Protein AF-A0A438KDV9-F1 (afdb_monomer_lite)

Radius of gyration: 62.08 Å; chains: 1; bounding box: 108×38×170 Å

InterPro domains:
  IPR009346 GRIM-19 [PF06212] (66-129)
  IPR009346 GRIM-19 [PTHR12966] (66-125)

Secondary structure (DSSP, 8-state):
-----------PPPP-------------HHHHHHHHHHHHHHHTT--S--TTSSGGGTS----------PPPTT-------S------S--HHHHHHHHHHHHHHHHHHHHHHHHHHHHHHHHHHHHHHHHHHHHHHHHHHHHTT--

Organism: Vitis vinifera (NCBI:txid29760)

Sequence (147 aa):
MVKPDTYTNYAGRPGRLKRREGADRVTTTAGVLERESREIQRIAGEDDGGNDKEEAWHGQRQGHAILQDGPPPGGFAPVRYARRIPTKGPSAMAIFLAAVGAFSWGMYQVGQGNKIRRRSALEDMVLYVWISKFRALKCGEILGNVQ

Foldseek 3Di:
DDDDDDDDDDDDDDDDDDDDDDDDDDDDPVVVVVVVVVVVVVVVPPPPDDPPVVVVVVPPPPDDPPPDPDAPPPHDDDDDPDDDDPPDDDDPVRVVCVVCVVVVVVVVVVVVVVVVVVVVVVVVVVVVVVVVVVVVVVVVVVVVPPD

pLDDT: mean 71.45, std 19.42, range [39.56, 97.94]

Structure (mmCIF, N/CA/C/O backbone):
data_AF-A0A438KDV9-F1
#
_entry.id   AF-A0A438KDV9-F1
#
loop_
_atom_site.group_PDB
_atom_site.id
_atom_site.type_symbol
_atom_site.label_atom_id
_atom_site.label_alt_id
_atom_site.label_comp_id
_atom_site.label_asym_id
_atom_site.label_entity_id
_atom_site.label_seq_id
_atom_site.pdbx_PDB_ins_code
_atom_site.Cartn_x
_atom_site.Cartn_y
_atom_site.Cartn_z
_atom_site.occupancy
_atom_site.B_iso_or_equiv
_atom_site.auth_seq_id
_atom_site.auth_comp_id
_atom_site.auth_asym_id
_atom_site.auth_atom_id
_atom_site.pdbx_PDB_model_num
ATOM 1 N N . MET A 1 1 ? -7.223 -30.166 32.718 1.00 47.50 1 MET A N 1
ATOM 2 C CA . MET A 1 1 ? -6.762 -30.942 33.887 1.00 47.50 1 MET A CA 1
ATOM 3 C C . MET A 1 1 ? -7.267 -30.217 35.130 1.00 47.50 1 MET A C 1
ATOM 5 O O . MET A 1 1 ? -6.718 -29.181 35.470 1.00 47.50 1 MET A O 1
ATOM 9 N N . VAL A 1 2 ? -8.381 -30.664 35.711 1.00 51.53 2 VAL A N 1
ATOM 10 C CA . VAL A 1 2 ? -8.955 -30.115 36.954 1.00 51.53 2 VAL A CA 1
ATOM 11 C C . VAL A 1 2 ? -8.650 -31.106 38.069 1.00 51.53 2 VAL A C 1
ATOM 13 O O . VAL A 1 2 ? -8.971 -32.277 37.878 1.00 51.53 2 VAL A O 1
ATOM 16 N N . LYS A 1 3 ? -8.103 -30.644 39.202 1.00 48.34 3 LYS A N 1
ATOM 17 C CA . LYS A 1 3 ? -8.378 -31.199 40.541 1.00 48.34 3 LYS A CA 1
ATOM 18 C C . LYS A 1 3 ? -8.293 -30.093 41.618 1.00 48.34 3 LYS A C 1
ATOM 20 O O . LYS A 1 3 ? -7.372 -29.281 41.522 1.00 48.34 3 LYS A O 1
ATOM 25 N N . PRO A 1 4 ? -9.244 -30.043 42.574 1.00 61.25 4 PRO A N 1
ATOM 26 C CA . PRO A 1 4 ? -9.272 -29.122 43.716 1.00 61.25 4 PRO A CA 1
ATOM 27 C C . PRO A 1 4 ? -8.736 -29.793 45.006 1.00 61.25 4 PRO A C 1
ATOM 29 O O . PRO A 1 4 ? -8.073 -30.820 44.899 1.00 61.25 4 PRO A O 1
ATOM 32 N N . ASP A 1 5 ? -9.045 -29.184 46.168 1.00 47.19 5 ASP A N 1
ATOM 33 C CA . ASP A 1 5 ? -8.932 -29.633 47.583 1.00 47.19 5 ASP A CA 1
ATOM 34 C C . ASP A 1 5 ? -7.927 -28.747 48.374 1.00 47.19 5 ASP A C 1
ATOM 36 O O . ASP A 1 5 ? -6.840 -28.461 47.892 1.00 47.19 5 ASP A O 1
ATOM 40 N N . THR A 1 6 ? -8.150 -28.218 49.587 1.00 54.56 6 THR A N 1
ATOM 41 C CA . THR A 1 6 ? -9.062 -28.563 50.693 1.00 54.56 6 THR A CA 1
ATOM 42 C C . THR A 1 6 ? -9.096 -27.384 51.692 1.00 54.56 6 THR A C 1
ATOM 44 O O . THR A 1 6 ? -8.047 -26.817 51.991 1.00 54.56 6 THR A O 1
ATOM 47 N N . TYR A 1 7 ? -10.257 -27.046 52.266 1.00 45.47 7 TYR A N 1
ATOM 48 C CA . TYR A 1 7 ? -10.392 -26.160 53.436 1.00 45.47 7 TYR A CA 1
ATOM 49 C C . TYR A 1 7 ? -10.818 -26.988 54.651 1.00 45.47 7 TYR A C 1
ATOM 51 O O . TYR A 1 7 ? -11.932 -27.494 54.642 1.00 45.47 7 TYR A O 1
ATOM 59 N N . THR A 1 8 ? -10.005 -27.059 55.710 1.00 47.59 8 THR A N 1
ATOM 60 C CA . THR A 1 8 ? -10.459 -27.370 57.083 1.00 47.59 8 THR A CA 1
ATOM 61 C C . THR A 1 8 ? -9.403 -26.925 58.097 1.00 47.59 8 THR A C 1
ATOM 63 O O . THR A 1 8 ? -8.286 -27.433 58.040 1.00 47.59 8 THR A O 1
ATOM 66 N N . ASN A 1 9 ? -9.744 -26.031 59.034 1.00 44.09 9 ASN A N 1
ATOM 67 C CA . ASN A 1 9 ? -9.260 -26.052 60.428 1.00 44.09 9 ASN A CA 1
ATOM 68 C C . ASN A 1 9 ? -9.734 -24.810 61.186 1.00 44.09 9 ASN A C 1
ATOM 70 O O . ASN A 1 9 ? -9.098 -23.780 61.045 1.00 44.09 9 ASN A O 1
ATOM 74 N N . TYR A 1 10 ? -10.772 -24.926 62.023 1.00 40.06 10 TYR A N 1
ATOM 75 C CA . TYR A 1 10 ? -10.890 -24.190 63.294 1.00 40.06 10 TYR A CA 1
ATOM 76 C C . TYR A 1 10 ? -11.868 -24.937 64.216 1.00 40.06 10 TYR A C 1
ATOM 78 O O . TYR A 1 10 ? -13.068 -24.971 63.961 1.00 40.06 10 TYR A O 1
ATOM 86 N N . ALA A 1 11 ? -11.359 -25.525 65.300 1.00 46.25 11 ALA A N 1
ATOM 87 C CA . ALA A 1 11 ? -12.157 -26.023 66.420 1.00 46.25 11 ALA A CA 1
ATOM 88 C C . ALA A 1 11 ? -11.518 -25.533 67.734 1.00 46.25 11 ALA A C 1
ATOM 90 O O . ALA A 1 11 ? -10.373 -25.866 68.041 1.00 46.25 11 ALA A O 1
ATOM 91 N N . GLY A 1 12 ? -12.244 -24.687 68.473 1.00 42.34 12 GLY A N 1
ATOM 92 C CA . GLY A 1 12 ? -11.864 -24.135 69.780 1.00 42.34 12 GLY A CA 1
ATOM 93 C C . GLY A 1 12 ? -12.358 -24.986 70.962 1.00 42.34 12 GLY A C 1
ATOM 94 O O . GLY A 1 12 ? -13.315 -25.744 70.840 1.00 42.34 12 GLY A O 1
ATOM 95 N N . ARG A 1 13 ? -11.675 -24.866 72.111 1.00 49.91 13 ARG A N 1
ATOM 96 C CA . ARG A 1 13 ? -11.860 -25.649 73.357 1.00 49.91 13 ARG A CA 1
ATOM 97 C C . ARG A 1 13 ? -13.029 -25.143 74.229 1.00 49.91 13 ARG A C 1
ATOM 99 O O . ARG A 1 13 ? -13.285 -23.942 74.211 1.00 49.91 13 ARG A O 1
ATOM 106 N N . PRO A 1 14 ? -13.638 -25.978 75.099 1.00 49.06 14 PRO A N 1
ATOM 107 C CA . PRO A 1 14 ? -14.626 -25.518 76.080 1.00 49.06 14 PRO A CA 1
ATOM 108 C C . PRO A 1 14 ? -14.025 -25.168 77.460 1.00 49.06 14 PRO A C 1
ATOM 110 O O . PRO A 1 14 ? -13.110 -25.833 77.952 1.00 49.06 14 PRO A O 1
ATOM 113 N N . GLY A 1 15 ? -14.582 -24.126 78.093 1.00 43.84 15 GLY A N 1
ATOM 114 C CA . GLY A 1 15 ? -14.286 -23.662 79.457 1.00 43.84 15 GLY A CA 1
ATOM 115 C C . GLY A 1 15 ? -15.164 -24.302 80.547 1.00 43.84 15 GLY A C 1
ATOM 116 O O . GLY A 1 15 ? -16.233 -24.842 80.274 1.00 43.84 15 GLY A O 1
ATOM 117 N N . ARG A 1 16 ? -14.688 -24.244 81.801 1.00 46.31 16 ARG A N 1
ATOM 118 C CA . ARG A 1 16 ? -15.218 -24.925 83.000 1.00 46.31 16 ARG A CA 1
ATOM 119 C C . ARG A 1 16 ? -15.901 -23.925 83.953 1.00 46.31 16 ARG A C 1
ATOM 121 O O . ARG A 1 16 ? -15.261 -22.974 84.388 1.00 46.31 16 ARG A O 1
ATOM 128 N N . LEU A 1 17 ? -17.159 -24.181 84.322 1.00 53.22 17 LEU A N 1
ATOM 129 C CA . LEU A 1 17 ? -17.930 -23.439 85.337 1.00 53.22 17 LEU A CA 1
ATOM 130 C C . LEU A 1 17 ? -17.590 -23.892 86.770 1.00 53.22 17 LEU A C 1
ATOM 132 O O . LEU A 1 17 ? -17.312 -25.071 87.005 1.00 53.22 17 LEU A O 1
ATOM 136 N N . LYS A 1 18 ? -17.677 -22.970 87.740 1.00 45.91 18 LYS A N 1
ATOM 137 C CA . LYS A 1 18 ? -17.682 -23.283 89.178 1.00 45.91 18 LYS A CA 1
ATOM 138 C C . LYS A 1 18 ? -18.923 -22.735 89.890 1.00 45.91 18 LYS A C 1
ATOM 140 O O . LYS A 1 18 ? -19.575 -21.801 89.443 1.00 45.91 18 LYS A O 1
ATOM 145 N N . ARG A 1 19 ? -19.214 -23.442 90.979 1.00 47.84 19 ARG A N 1
ATOM 146 C CA . ARG A 1 19 ? -20.458 -23.675 91.715 1.00 47.84 19 ARG A CA 1
ATOM 147 C C . ARG A 1 19 ? -20.667 -22.650 92.840 1.00 47.84 19 ARG A C 1
ATOM 149 O O . ARG A 1 19 ? -19.693 -22.185 93.421 1.00 47.84 19 ARG A O 1
ATOM 156 N N . ARG A 1 20 ? -21.940 -22.358 93.127 1.00 55.78 20 ARG A N 1
ATOM 157 C CA . ARG A 1 20 ? -22.466 -21.560 94.255 1.00 55.78 20 ARG A CA 1
ATOM 158 C C . ARG A 1 20 ? -22.267 -22.258 95.606 1.00 55.78 20 ARG A C 1
ATOM 160 O O . ARG A 1 20 ? -22.199 -23.481 95.598 1.00 55.78 20 ARG A O 1
ATOM 167 N N . GLU A 1 21 ? -22.322 -21.500 96.711 1.00 47.81 21 GLU A N 1
ATOM 168 C CA . GLU A 1 21 ? -23.006 -21.875 97.974 1.00 47.81 21 GLU A CA 1
ATOM 169 C C . GLU A 1 21 ? -22.961 -20.761 99.049 1.00 47.81 21 GLU A C 1
ATOM 171 O O . GLU A 1 21 ? -22.047 -19.940 99.046 1.00 47.81 21 GLU A O 1
ATOM 176 N N . GLY A 1 22 ? -23.946 -20.783 99.964 1.00 39.56 22 GLY A N 1
ATOM 177 C CA . GLY A 1 22 ? -24.049 -19.992 101.210 1.00 39.56 22 GLY A CA 1
ATOM 178 C C . GLY A 1 22 ? -25.385 -19.232 101.299 1.00 39.56 22 GLY A C 1
ATOM 179 O O . GLY A 1 22 ? -25.531 -18.230 100.614 1.00 39.56 22 GLY A O 1
ATOM 180 N N . ALA A 1 23 ? -26.484 -19.746 101.873 1.00 47.06 23 ALA A N 1
ATOM 181 C CA . ALA A 1 23 ? -26.786 -20.162 103.256 1.00 47.06 23 ALA A CA 1
ATOM 182 C C . ALA A 1 23 ? -26.967 -18.972 104.211 1.00 47.06 23 ALA A C 1
ATOM 184 O O . ALA A 1 23 ? -25.983 -18.327 104.532 1.00 47.06 23 ALA A O 1
ATOM 185 N N . ASP A 1 24 ? -28.195 -18.754 104.702 1.00 43.88 24 ASP A N 1
ATOM 186 C CA . ASP A 1 24 ? -28.435 -18.109 105.995 1.00 43.88 24 ASP A CA 1
ATOM 187 C C . ASP A 1 24 ? -29.781 -18.521 106.612 1.00 43.88 24 ASP A C 1
ATOM 189 O O . ASP A 1 24 ? -30.743 -18.885 105.938 1.00 43.88 24 ASP A O 1
ATOM 193 N N . ARG A 1 25 ? -29.753 -18.560 107.943 1.00 49.03 25 ARG A N 1
ATOM 194 C CA . ARG A 1 25 ? -30.676 -19.192 108.896 1.00 49.03 25 ARG A CA 1
ATOM 195 C C . ARG A 1 25 ? -31.711 -18.161 109.395 1.00 49.03 25 ARG A C 1
ATOM 197 O O . ARG A 1 25 ? -31.611 -16.992 109.068 1.00 49.03 25 ARG A O 1
ATOM 204 N N . VAL A 1 26 ? -32.604 -18.600 110.288 1.00 49.56 26 VAL A N 1
ATOM 205 C CA . VAL A 1 26 ? -33.198 -17.893 111.457 1.00 49.56 26 VAL A CA 1
ATOM 206 C C . VAL A 1 26 ? -34.746 -17.885 111.467 1.00 49.56 26 VAL A C 1
ATOM 208 O O . VAL A 1 26 ? -35.411 -17.701 110.458 1.00 49.56 26 VAL A O 1
ATOM 211 N N . THR A 1 27 ? -35.282 -18.008 112.687 1.00 53.62 27 THR A N 1
ATOM 212 C CA . THR A 1 27 ? -36.509 -17.401 113.249 1.00 53.62 27 THR A CA 1
ATOM 213 C C . THR A 1 27 ? -37.785 -18.239 113.382 1.00 53.62 27 THR A C 1
ATOM 215 O O . THR A 1 27 ? -38.137 -19.084 112.574 1.00 53.62 27 THR A O 1
ATOM 218 N N . THR A 1 28 ? -38.421 -18.013 114.529 1.00 56.84 28 THR A N 1
ATOM 219 C CA . THR A 1 28 ? -39.503 -18.734 115.197 1.00 56.84 28 THR A CA 1
ATOM 220 C C . THR A 1 28 ? -40.839 -18.646 114.454 1.00 56.84 28 THR A C 1
ATOM 222 O O . THR A 1 28 ? -41.271 -17.575 114.039 1.00 56.84 28 THR A O 1
ATOM 225 N N . THR A 1 29 ? -41.541 -19.775 114.355 1.00 56.78 29 THR A N 1
ATOM 226 C CA . THR A 1 29 ? -42.756 -19.973 113.540 1.00 56.78 29 THR A CA 1
ATOM 227 C C . THR A 1 29 ? -43.968 -19.118 113.930 1.00 56.78 29 THR A C 1
ATOM 229 O O . THR A 1 29 ? -44.849 -18.915 113.103 1.00 56.78 29 THR A O 1
ATOM 232 N N . ALA A 1 30 ? -44.023 -18.560 115.144 1.00 54.12 30 ALA A N 1
ATOM 233 C CA . ALA A 1 30 ? -45.165 -17.757 115.597 1.00 54.12 30 ALA A CA 1
ATOM 234 C C . ALA A 1 30 ? -45.110 -16.273 115.169 1.00 54.12 30 ALA A C 1
ATOM 236 O O . ALA A 1 30 ? -46.149 -15.634 115.056 1.00 54.12 30 ALA A O 1
ATOM 237 N N . GLY A 1 31 ? -43.923 -15.716 114.893 1.00 54.75 31 GLY A N 1
ATOM 238 C CA . GLY A 1 31 ? -43.780 -14.322 114.435 1.00 54.75 31 GLY A CA 1
ATOM 239 C C . GLY A 1 31 ? -43.867 -14.147 112.914 1.00 54.75 31 GLY A C 1
ATOM 240 O O . GLY A 1 31 ? -43.956 -13.021 112.428 1.00 54.75 31 GLY A O 1
ATOM 241 N N . VAL A 1 32 ? -43.819 -15.257 112.173 1.00 58.84 32 VAL A N 1
ATOM 242 C CA . VAL A 1 32 ? -43.809 -15.290 110.704 1.00 58.84 32 VAL A CA 1
ATOM 243 C C . VAL A 1 32 ? -45.220 -15.097 110.147 1.00 58.84 32 VAL A C 1
ATOM 245 O O . VAL A 1 32 ? -45.404 -14.295 109.242 1.00 58.84 32 VAL A O 1
ATOM 248 N N . LEU A 1 33 ? -46.239 -15.711 110.756 1.00 58.19 33 LEU A N 1
ATOM 249 C CA . LEU A 1 33 ? -47.611 -15.700 110.227 1.00 58.19 33 LEU A CA 1
ATOM 250 C C . LEU A 1 33 ? -48.301 -14.322 110.307 1.00 58.19 33 LEU A C 1
ATOM 252 O O . LEU A 1 33 ? -49.012 -13.923 109.383 1.00 58.19 33 LEU A O 1
ATOM 256 N N . GLU A 1 34 ? -48.060 -13.543 111.368 1.00 60.47 34 GLU A N 1
ATOM 257 C CA . GLU A 1 34 ? -48.600 -12.173 111.482 1.00 60.47 34 GLU A CA 1
ATOM 258 C C . GLU A 1 34 ? -47.845 -11.139 110.631 1.00 60.47 34 GLU A C 1
ATOM 260 O O . GLU A 1 34 ? -48.390 -10.070 110.328 1.00 60.47 34 GLU A O 1
ATOM 265 N N . ARG A 1 35 ? -46.595 -11.434 110.245 1.00 59.91 35 ARG A N 1
ATOM 266 C CA . ARG A 1 35 ? -45.855 -10.636 109.258 1.00 59.91 35 ARG A CA 1
ATOM 267 C C . ARG A 1 35 ? -46.290 -10.991 107.844 1.00 59.91 35 ARG A C 1
ATOM 269 O O . ARG A 1 35 ? -46.590 -10.072 107.094 1.00 59.91 35 ARG A O 1
ATOM 276 N N . GLU A 1 36 ? -46.452 -12.274 107.524 1.00 61.00 36 GLU A N 1
ATOM 277 C CA . GLU A 1 36 ? -46.958 -12.720 106.218 1.00 61.00 36 GLU A CA 1
ATOM 278 C C . GLU A 1 36 ? -48.357 -12.178 105.926 1.00 61.00 36 GLU A C 1
ATOM 280 O O . GLU A 1 36 ? -48.605 -11.688 104.831 1.00 61.00 36 GLU A O 1
ATOM 285 N N . SER A 1 37 ? -49.253 -12.153 106.913 1.00 60.69 37 SER A N 1
ATOM 286 C CA . SER A 1 37 ? -50.615 -11.632 106.711 1.00 60.69 37 SER A CA 1
ATOM 287 C C . SER A 1 37 ? -50.639 -10.134 106.368 1.00 60.69 37 SER A C 1
ATOM 289 O O . SER A 1 37 ? -51.489 -9.680 105.603 1.00 60.69 37 SER A O 1
ATOM 291 N N . ARG A 1 38 ? -49.682 -9.356 106.897 1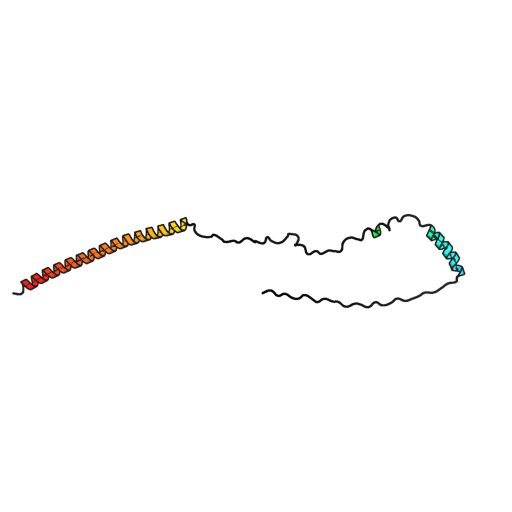.00 60.66 38 ARG A N 1
ATOM 292 C CA . ARG A 1 38 ? -49.509 -7.931 106.565 1.00 60.66 38 ARG A CA 1
ATOM 293 C C . ARG A 1 38 ? -48.724 -7.716 105.271 1.00 60.66 38 ARG A C 1
ATOM 295 O O . ARG A 1 38 ? -48.984 -6.737 104.581 1.00 60.66 38 ARG A O 1
ATOM 302 N N . GLU A 1 39 ? -47.809 -8.620 104.930 1.00 60.97 39 GLU A N 1
ATOM 303 C CA . GLU A 1 39 ? -47.097 -8.642 103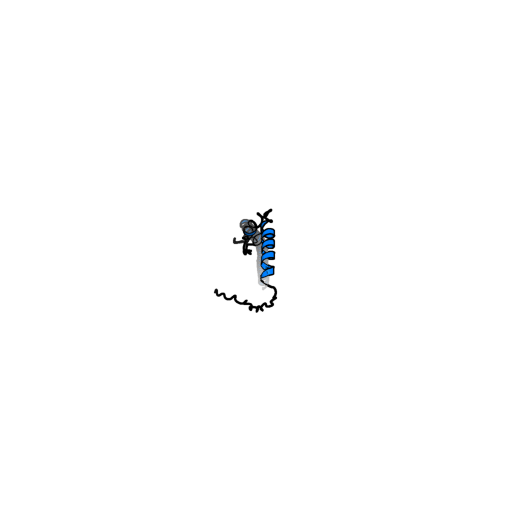.647 1.00 60.97 39 GLU A CA 1
ATOM 304 C C . GLU A 1 39 ? -48.081 -8.907 102.496 1.00 60.97 39 GLU A C 1
ATOM 306 O O . GLU A 1 39 ? -48.096 -8.171 101.516 1.00 60.97 39 GLU A O 1
ATOM 311 N N . ILE A 1 40 ? -48.982 -9.882 102.663 1.00 58.03 40 ILE A N 1
ATOM 312 C CA . ILE A 1 40 ? -49.993 -10.265 101.667 1.00 58.03 40 ILE A CA 1
ATOM 313 C C . ILE A 1 40 ? -50.978 -9.115 101.402 1.00 58.03 40 ILE A C 1
ATOM 315 O O . ILE A 1 40 ? -51.315 -8.857 100.250 1.00 58.03 40 ILE A O 1
ATOM 319 N N . GLN A 1 41 ? -51.389 -8.365 102.433 1.00 56.66 41 GLN A N 1
ATOM 320 C CA . GLN A 1 41 ? -52.245 -7.181 102.253 1.00 56.66 41 GLN A CA 1
ATOM 321 C C . GLN A 1 41 ? -51.512 -5.986 101.625 1.00 56.66 41 GLN A C 1
ATOM 323 O O . GLN A 1 41 ? -52.149 -5.165 100.974 1.00 56.66 41 GLN A O 1
ATOM 328 N N . ARG A 1 42 ? -50.185 -5.890 101.789 1.00 59.72 42 ARG A N 1
ATOM 329 C CA . ARG A 1 42 ? -49.352 -4.866 101.139 1.00 59.72 42 ARG A CA 1
ATOM 330 C C . ARG A 1 42 ? -49.065 -5.211 99.669 1.00 59.72 42 ARG A C 1
ATOM 332 O O . ARG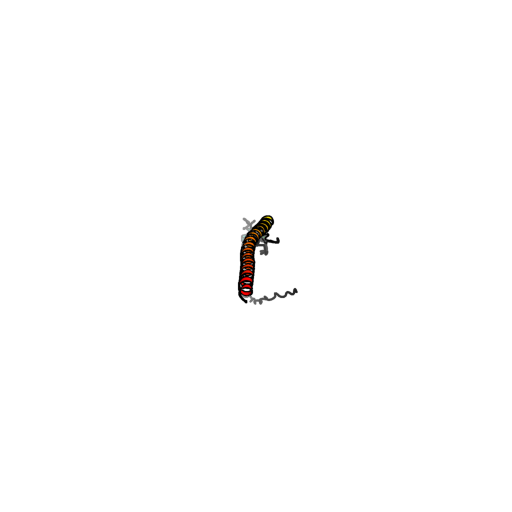 A 1 42 ? -48.920 -4.310 98.860 1.00 59.72 42 ARG A O 1
ATOM 339 N N . ILE A 1 43 ? -49.030 -6.503 99.332 1.00 56.72 43 ILE A N 1
ATOM 340 C CA . ILE A 1 43 ? -48.866 -7.024 97.964 1.00 56.72 43 ILE A CA 1
ATOM 341 C C . ILE A 1 43 ? -50.177 -6.935 97.162 1.00 56.72 43 ILE A C 1
ATOM 343 O O . ILE A 1 43 ? -50.137 -6.714 95.960 1.00 56.72 43 ILE A O 1
ATOM 347 N N . ALA A 1 44 ? -51.339 -7.066 97.812 1.00 53.75 44 ALA A N 1
ATOM 348 C CA . ALA A 1 44 ? -52.653 -7.024 97.158 1.00 53.75 44 ALA A CA 1
ATOM 349 C C . ALA A 1 44 ? -53.191 -5.603 96.867 1.00 53.75 44 ALA A C 1
ATOM 351 O O . ALA A 1 44 ? -54.329 -5.469 96.425 1.00 53.75 44 ALA A O 1
ATOM 352 N N . GLY A 1 45 ? -52.416 -4.551 97.156 1.00 52.34 45 GLY A N 1
ATOM 353 C CA . GLY A 1 45 ? -52.804 -3.148 96.962 1.00 52.34 45 GLY A CA 1
ATOM 354 C C . GLY A 1 45 ? -52.072 -2.418 95.831 1.00 52.34 45 GLY A C 1
ATOM 355 O O . GLY A 1 45 ? -52.221 -1.207 95.731 1.00 52.34 45 GLY A O 1
ATOM 356 N N . GLU A 1 46 ? -51.286 -3.117 95.010 1.00 59.62 46 GLU A N 1
ATOM 357 C CA . GLU A 1 46 ? -50.447 -2.527 93.955 1.00 59.62 46 GLU A CA 1
ATOM 358 C C . GLU A 1 46 ? -50.913 -3.004 92.565 1.00 59.62 46 GLU A C 1
ATOM 360 O O . GLU A 1 46 ? -50.173 -3.657 91.834 1.00 59.62 46 GLU A O 1
ATOM 365 N N . ASP A 1 47 ? -52.168 -2.711 92.217 1.00 56.78 47 ASP A N 1
ATOM 366 C CA . ASP A 1 47 ? -52.735 -2.939 90.878 1.00 56.78 47 ASP A CA 1
ATOM 367 C C . ASP A 1 47 ? -52.968 -1.596 90.166 1.00 56.78 47 ASP A C 1
ATOM 369 O O . ASP A 1 47 ? -54.082 -1.278 89.763 1.00 56.78 47 ASP A O 1
ATOM 373 N N . ASP A 1 48 ? -51.905 -0.808 89.983 1.00 56.38 48 ASP A N 1
ATOM 374 C CA . ASP A 1 48 ? -51.931 0.380 89.126 1.00 56.38 48 ASP A CA 1
ATOM 375 C C . ASP A 1 48 ? -50.817 0.301 88.070 1.00 56.38 48 ASP A C 1
ATOM 377 O O . ASP A 1 48 ? -49.655 0.600 88.330 1.00 56.38 48 ASP A O 1
ATOM 381 N N . GLY A 1 49 ? -51.206 -0.052 86.841 1.00 51.31 49 GLY A N 1
ATOM 382 C CA . GLY A 1 49 ? -50.455 0.264 85.621 1.00 51.31 49 GLY A CA 1
ATOM 383 C C . GLY A 1 49 ? -49.328 -0.706 85.271 1.00 51.31 49 GLY A C 1
ATOM 384 O O . GLY A 1 49 ? -48.239 -0.664 85.830 1.00 51.31 49 GLY A O 1
ATOM 385 N N . GLY A 1 50 ? -49.564 -1.554 84.271 1.00 44.06 50 GLY A N 1
ATOM 386 C CA . GLY A 1 50 ? -48.512 -2.439 83.788 1.00 44.06 50 GLY A CA 1
ATOM 387 C C . GLY A 1 50 ? -48.873 -3.241 82.549 1.00 44.06 50 GLY A C 1
ATOM 388 O O . GLY A 1 50 ? -48.568 -4.430 82.497 1.00 44.06 50 GLY A O 1
ATOM 389 N N . ASN A 1 51 ? -49.502 -2.619 81.549 1.00 51.34 51 ASN A N 1
ATOM 390 C CA . ASN A 1 51 ? -49.688 -3.228 80.224 1.00 51.34 51 ASN A CA 1
ATOM 391 C C . ASN A 1 51 ? -48.387 -3.185 79.384 1.00 51.34 51 ASN A C 1
ATOM 393 O O . ASN A 1 51 ? -48.410 -3.123 78.162 1.00 51.34 51 ASN A O 1
ATOM 397 N N . ASP A 1 52 ? -47.233 -3.190 80.049 1.00 53.34 52 ASP A N 1
ATOM 398 C CA . ASP A 1 52 ? -45.918 -2.875 79.483 1.00 53.34 52 ASP A CA 1
ATOM 399 C C . ASP A 1 52 ? -44.989 -4.103 79.460 1.00 53.34 52 ASP A C 1
ATOM 401 O O . ASP A 1 52 ? -43.846 -4.031 79.007 1.00 53.34 52 ASP A O 1
ATOM 405 N N . LYS A 1 53 ? -45.475 -5.273 79.906 1.00 49.41 53 LYS A N 1
ATOM 406 C CA . LYS A 1 53 ? -44.693 -6.527 79.924 1.00 49.41 53 LYS A CA 1
ATOM 407 C C . LYS A 1 53 ? -45.102 -7.553 78.867 1.00 49.41 53 LYS A C 1
ATOM 409 O O . LYS A 1 53 ? -44.298 -8.433 78.558 1.00 49.41 53 LYS A O 1
ATOM 414 N N . GLU A 1 54 ? -46.282 -7.428 78.262 1.00 49.66 54 GLU A N 1
ATOM 415 C CA . GLU A 1 54 ? -46.679 -8.283 77.131 1.00 49.66 54 GLU A CA 1
ATOM 416 C C . GLU A 1 54 ? -46.111 -7.770 75.793 1.00 49.66 54 GLU A C 1
ATOM 418 O O . GLU A 1 54 ? -45.799 -8.557 74.898 1.00 49.66 54 GLU A O 1
ATOM 423 N N . GLU A 1 55 ? -45.810 -6.471 75.694 1.00 53.12 55 GLU A N 1
ATOM 424 C CA . GLU A 1 55 ? -45.139 -5.872 74.530 1.00 53.12 55 GLU A CA 1
ATOM 425 C C . GLU A 1 55 ? -43.637 -6.225 74.440 1.00 53.12 55 GLU A C 1
ATOM 427 O O . GLU A 1 55 ? -43.033 -6.157 73.366 1.00 53.12 55 GLU A O 1
ATOM 432 N N . ALA A 1 56 ? -43.026 -6.694 75.535 1.00 49.81 56 ALA A N 1
ATOM 433 C CA . ALA A 1 56 ? -41.595 -7.006 75.601 1.00 49.81 56 ALA A CA 1
ATOM 434 C C . ALA A 1 56 ? -41.191 -8.293 74.849 1.00 49.81 56 ALA A C 1
ATOM 436 O O . ALA A 1 56 ? -40.030 -8.447 74.464 1.00 49.81 56 ALA A O 1
ATOM 437 N N . TRP A 1 57 ? -42.130 -9.210 74.585 1.00 46.69 57 TRP A N 1
ATOM 438 C CA . TRP A 1 57 ? -41.843 -10.487 73.907 1.00 46.69 57 TRP A CA 1
ATOM 439 C C . TRP A 1 57 ? -42.168 -10.489 72.408 1.00 46.69 57 TRP A C 1
ATOM 441 O O . TRP A 1 57 ? -41.747 -11.398 71.687 1.00 46.69 57 TRP A O 1
ATOM 451 N N . HIS A 1 58 ? -42.837 -9.448 71.905 1.00 46.53 58 HIS A N 1
ATOM 452 C CA . HIS A 1 58 ? -43.120 -9.293 70.475 1.00 46.53 58 HIS A CA 1
ATOM 453 C C . HIS A 1 58 ? -42.059 -8.477 69.713 1.00 46.53 58 HIS A C 1
ATOM 455 O O . HIS A 1 58 ? -42.033 -8.519 68.483 1.00 46.53 58 HIS A O 1
ATOM 461 N N . GLY A 1 59 ? -41.120 -7.824 70.407 1.00 49.66 59 GLY A N 1
ATOM 462 C CA . GLY A 1 59 ? -40.070 -7.002 69.785 1.00 49.66 59 GLY A CA 1
ATOM 463 C C . GLY A 1 59 ? -38.779 -7.731 69.386 1.00 49.66 59 GLY A C 1
ATOM 464 O O . GLY A 1 59 ? -37.974 -7.176 68.640 1.00 49.66 59 GLY A O 1
ATOM 465 N N . GLN A 1 60 ? -38.559 -8.973 69.837 1.00 54.28 60 GLN A N 1
ATOM 466 C CA . GLN A 1 60 ? -37.218 -9.584 69.840 1.00 54.28 60 GLN A CA 1
ATOM 467 C C . GLN A 1 60 ? -37.061 -10.820 68.933 1.00 54.28 60 GLN A C 1
ATOM 469 O O . GLN A 1 60 ? -36.278 -11.722 69.222 1.00 54.28 60 GLN A O 1
ATOM 474 N N . ARG A 1 61 ? -37.789 -10.877 67.810 1.00 49.50 61 ARG A N 1
ATOM 475 C CA . ARG A 1 61 ? -37.540 -11.850 66.719 1.00 49.50 61 ARG A CA 1
ATOM 476 C C . ARG A 1 61 ? -36.962 -11.201 65.461 1.00 49.50 61 ARG A C 1
ATOM 478 O O . ARG A 1 61 ? -37.179 -11.679 64.350 1.00 49.50 61 ARG A O 1
ATOM 485 N N . GLN A 1 62 ? -36.229 -10.103 65.616 1.00 58.12 62 GLN A N 1
ATOM 486 C CA . GLN A 1 62 ? -35.566 -9.466 64.485 1.00 58.12 62 GLN A CA 1
ATOM 487 C C . GLN A 1 62 ? -34.259 -10.196 64.166 1.00 58.12 62 GLN A C 1
ATOM 489 O O . GLN A 1 62 ? -33.285 -10.106 64.903 1.00 58.12 62 GLN A O 1
ATOM 494 N N . GLY A 1 63 ? -34.313 -10.954 63.067 1.00 47.38 63 GLY A N 1
ATOM 495 C CA . GLY A 1 63 ? -33.218 -11.243 62.144 1.00 47.38 63 GLY A CA 1
ATOM 496 C C . GLY A 1 63 ? -31.917 -11.773 62.740 1.00 47.38 63 GLY A C 1
ATOM 497 O O . GLY A 1 63 ? -31.068 -11.009 63.179 1.00 47.38 63 GLY A O 1
ATOM 498 N N . HIS A 1 64 ? -31.666 -13.076 62.583 1.00 57.97 64 HIS A N 1
ATOM 499 C CA . HIS A 1 64 ? -30.292 -13.543 62.382 1.00 57.97 64 HIS A CA 1
ATOM 500 C C . HIS A 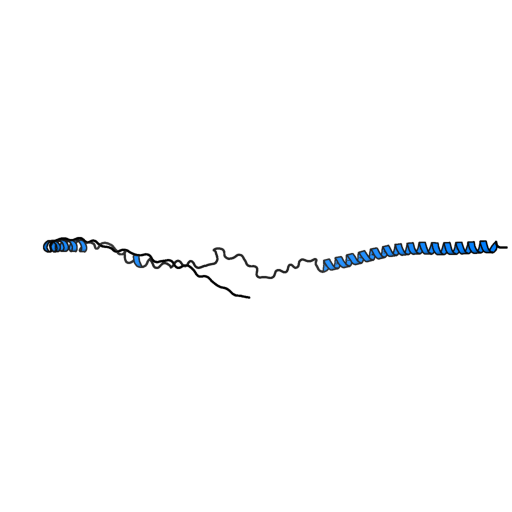1 64 ? -29.568 -12.602 61.404 1.00 57.97 64 HIS A C 1
ATOM 502 O O . HIS A 1 64 ? -30.091 -12.314 60.326 1.00 57.97 64 HIS A O 1
ATOM 508 N N . ALA A 1 65 ? -28.407 -12.076 61.798 1.00 63.88 65 ALA A N 1
ATOM 509 C CA . ALA A 1 65 ? -27.601 -11.221 60.939 1.00 63.88 65 ALA A CA 1
ATOM 510 C C . ALA A 1 65 ? -27.085 -12.065 59.770 1.00 63.88 65 ALA A C 1
ATOM 512 O O . ALA A 1 65 ? -26.064 -12.745 59.875 1.00 63.88 65 ALA A O 1
ATOM 513 N N . ILE A 1 66 ? -27.829 -12.068 58.667 1.00 67.94 66 ILE A N 1
ATOM 514 C CA . ILE A 1 66 ? -27.389 -12.717 57.443 1.00 67.94 66 ILE A CA 1
ATOM 515 C C . ILE A 1 66 ? -26.394 -11.765 56.791 1.00 67.94 66 ILE A C 1
ATOM 517 O O . ILE A 1 66 ? -26.771 -10.864 56.043 1.00 67.94 66 ILE A O 1
ATOM 521 N N . LEU A 1 67 ? -25.111 -11.953 57.092 1.00 72.88 67 LEU A N 1
ATOM 522 C CA . LEU A 1 67 ? -24.049 -11.437 56.241 1.00 72.88 67 LEU A CA 1
ATOM 523 C C . LEU A 1 67 ? -24.065 -12.298 54.970 1.00 72.88 67 LEU A C 1
ATOM 525 O O . LEU A 1 67 ? -23.322 -13.265 54.839 1.00 72.88 67 LEU A O 1
ATOM 529 N N . GLN A 1 68 ? -25.044 -12.035 54.102 1.00 77.69 68 GLN A N 1
ATOM 530 C CA . GLN A 1 68 ? -25.116 -12.656 52.788 1.00 77.69 68 GLN A CA 1
ATOM 531 C C . GLN A 1 68 ? -23.967 -12.090 51.965 1.00 77.69 68 GLN A C 1
ATOM 533 O O . GLN A 1 68 ? -23.836 -10.870 51.856 1.00 77.69 68 GLN A O 1
ATOM 538 N N . ASP A 1 69 ? -23.155 -12.968 51.379 1.00 79.38 69 ASP A N 1
ATOM 539 C CA . ASP A 1 69 ? -22.160 -12.571 50.387 1.00 79.38 69 ASP A CA 1
ATOM 540 C C . ASP A 1 69 ? -22.891 -12.079 49.133 1.00 79.38 69 ASP A C 1
ATOM 542 O O . ASP A 1 69 ? -23.249 -12.835 48.228 1.00 79.38 69 ASP A O 1
ATOM 546 N N . GLY A 1 70 ? -23.180 -10.783 49.128 1.00 81.50 70 GLY A N 1
ATOM 547 C CA . GLY A 1 70 ? -23.709 -10.053 47.991 1.00 81.50 70 GLY A CA 1
ATOM 548 C C . GLY A 1 70 ? -22.582 -9.415 47.180 1.00 81.50 70 GLY A C 1
ATOM 549 O O . GLY A 1 70 ? -21.482 -9.194 47.697 1.00 81.50 70 GLY A O 1
ATOM 550 N N . PRO A 1 71 ? -22.833 -9.074 45.903 1.00 82.25 71 PRO A N 1
ATOM 551 C CA . PRO A 1 71 ? -21.933 -8.183 45.187 1.00 82.25 71 PRO A CA 1
ATOM 552 C C . PRO A 1 71 ? -21.753 -6.891 46.003 1.00 82.25 71 PRO A C 1
ATOM 554 O O . PRO A 1 71 ? -22.708 -6.435 46.642 1.00 82.25 71 PRO A O 1
ATOM 557 N N . PRO A 1 72 ? -20.551 -6.292 45.991 1.00 84.69 72 PRO A N 1
ATOM 558 C CA . PRO A 1 72 ? -20.305 -5.059 46.724 1.00 84.69 72 PRO A CA 1
ATOM 559 C C . PRO A 1 72 ? -21.323 -3.985 46.306 1.00 84.69 72 PRO A C 1
ATOM 561 O O . PRO A 1 72 ? -21.763 -3.982 45.148 1.00 84.69 72 PRO A O 1
ATOM 564 N N . PRO A 1 73 ? -21.702 -3.062 47.206 1.00 79.50 73 PRO A N 1
ATOM 565 C CA . PRO A 1 73 ? -22.579 -1.949 46.858 1.00 79.50 73 PRO A CA 1
ATOM 566 C C . PRO A 1 73 ? -21.916 -1.125 45.740 1.00 79.50 73 PRO A C 1
ATOM 568 O O . PRO A 1 73 ? -20.926 -0.437 45.969 1.00 79.50 73 PRO A O 1
ATOM 571 N N . GLY A 1 74 ? -22.419 -1.269 44.508 1.00 85.62 74 GLY A N 1
ATOM 572 C CA . GLY A 1 74 ? -21.795 -0.750 43.279 1.00 85.62 74 GLY A CA 1
ATOM 573 C C . GLY A 1 74 ? -21.599 -1.782 42.157 1.00 85.62 74 GLY A C 1
ATOM 574 O O . GLY A 1 74 ? -21.347 -1.393 41.019 1.00 85.62 74 GLY A O 1
ATOM 575 N N . GLY A 1 75 ? -21.776 -3.078 42.436 1.00 85.50 75 GLY A N 1
ATOM 576 C CA . GLY A 1 75 ? -21.671 -4.154 41.446 1.00 85.50 75 GLY A CA 1
ATOM 577 C C . GLY A 1 75 ? -20.236 -4.445 40.983 1.00 85.50 75 GLY A C 1
ATOM 578 O O . GLY A 1 75 ? -19.272 -3.811 41.409 1.00 85.50 75 GLY A O 1
ATOM 579 N N . PHE A 1 76 ? -20.076 -5.442 40.109 1.00 84.62 76 PHE A N 1
ATOM 580 C CA . PHE A 1 76 ? -18.781 -5.753 39.498 1.00 84.62 76 PHE A CA 1
ATOM 581 C C . PHE A 1 76 ? -18.509 -4.851 38.294 1.00 84.62 76 PHE A C 1
ATOM 583 O O . PHE A 1 76 ? -19.423 -4.475 37.558 1.00 84.62 76 PHE A O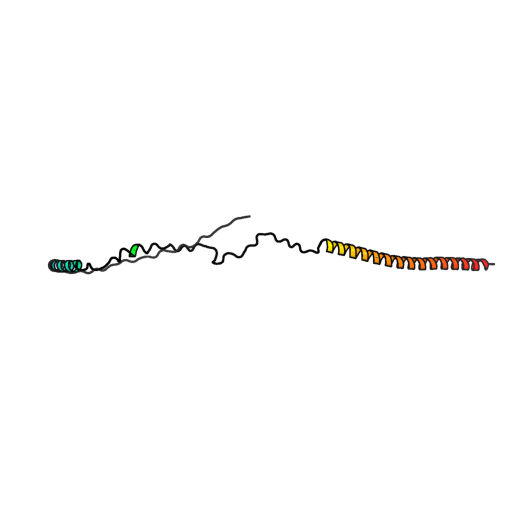 1
ATOM 590 N N . ALA A 1 77 ? -17.230 -4.550 38.056 1.00 87.75 77 ALA A N 1
ATOM 591 C CA . ALA A 1 77 ? -16.815 -3.852 36.848 1.00 87.75 77 ALA A CA 1
ATOM 592 C C . ALA A 1 77 ? -17.310 -4.600 35.592 1.00 87.75 77 ALA A C 1
ATOM 594 O O . ALA A 1 77 ? -17.307 -5.836 35.569 1.00 87.75 77 ALA A O 1
ATOM 595 N N . PRO A 1 78 ? -17.714 -3.881 34.530 1.00 88.06 78 PRO A N 1
ATOM 596 C CA . PRO A 1 78 ? -18.277 -4.502 33.340 1.00 88.06 78 PRO A CA 1
ATOM 597 C C . PRO A 1 78 ? -17.250 -5.420 32.669 1.00 88.06 78 PRO A C 1
ATOM 599 O O . PRO A 1 78 ? -16.249 -4.971 32.100 1.00 88.06 78 PRO A O 1
ATOM 602 N N . VAL A 1 79 ? -17.521 -6.724 32.710 1.00 89.06 79 VAL A N 1
ATOM 603 C CA . VAL A 1 79 ? -16.689 -7.739 32.065 1.00 89.06 79 VAL A CA 1
ATOM 604 C C . VAL A 1 79 ? -16.961 -7.722 30.565 1.00 89.06 79 VAL A C 1
ATOM 606 O O . VAL A 1 79 ? -18.089 -7.885 30.098 1.00 89.06 79 VAL A O 1
ATOM 609 N N . ARG A 1 80 ? -15.907 -7.515 29.775 1.00 86.31 80 ARG A N 1
ATOM 610 C CA . ARG A 1 80 ? -15.993 -7.542 28.312 1.00 86.31 80 ARG A CA 1
ATOM 611 C C . ARG A 1 80 ? -16.016 -8.996 27.837 1.00 86.31 80 ARG A C 1
ATOM 613 O O . ARG A 1 80 ? -14.995 -9.665 27.892 1.00 86.31 80 ARG A O 1
ATOM 620 N N . TYR A 1 81 ? -17.162 -9.455 27.340 1.00 88.12 81 TYR A N 1
ATOM 621 C CA . TYR A 1 81 ? -17.353 -10.823 26.832 1.00 88.12 81 TYR A CA 1
ATOM 622 C C . TYR A 1 81 ? -17.116 -10.958 25.317 1.00 88.12 81 TYR A C 1
ATOM 624 O O . TYR A 1 81 ? -16.870 -12.050 24.812 1.00 88.12 81 TYR A O 1
ATOM 632 N N . ALA A 1 82 ? -17.197 -9.851 24.571 1.00 91.50 82 ALA A N 1
ATOM 633 C CA . ALA A 1 82 ? -17.115 -9.869 23.115 1.00 91.50 82 ALA A CA 1
ATOM 634 C C . ALA A 1 82 ? -15.668 -9.879 22.598 1.00 91.50 82 ALA A C 1
ATOM 636 O O . ALA A 1 82 ? -14.795 -9.157 23.097 1.00 91.50 82 ALA A O 1
ATOM 637 N N . ARG A 1 83 ? -15.437 -10.637 21.519 1.00 90.62 83 ARG A N 1
ATOM 638 C CA . ARG A 1 83 ? -14.154 -10.672 20.810 1.00 90.62 83 ARG A CA 1
ATOM 639 C C . ARG A 1 83 ? -13.891 -9.332 20.121 1.00 90.62 83 ARG A C 1
ATOM 641 O O . ARG A 1 83 ? -14.662 -8.906 19.268 1.00 90.62 83 ARG A O 1
ATOM 648 N N . ARG A 1 84 ? -12.767 -8.690 20.444 1.00 86.19 84 ARG A N 1
ATOM 649 C CA . ARG A 1 84 ? -12.306 -7.464 19.776 1.00 86.19 84 ARG A CA 1
ATOM 650 C C . ARG A 1 84 ? -11.212 -7.809 18.778 1.00 86.19 84 ARG A C 1
ATOM 652 O O . ARG A 1 84 ? -10.053 -7.921 19.161 1.00 86.19 84 ARG A O 1
ATOM 659 N N . ILE A 1 85 ? -11.581 -7.971 17.511 1.00 87.44 85 ILE A N 1
ATOM 660 C CA . ILE A 1 85 ? -10.610 -8.022 16.415 1.00 87.44 85 ILE A CA 1
ATOM 661 C C . ILE A 1 85 ? -10.484 -6.595 15.874 1.00 87.44 85 ILE A C 1
ATOM 663 O O . ILE A 1 85 ? -11.423 -6.105 15.247 1.00 87.44 85 ILE A O 1
ATOM 667 N N . PRO A 1 86 ? -9.379 -5.882 16.147 1.00 84.56 86 PRO A N 1
ATOM 668 C CA . PRO A 1 86 ? -9.176 -4.564 15.573 1.00 84.56 86 PRO A CA 1
ATOM 669 C C . PRO A 1 86 ? -8.915 -4.712 14.070 1.00 84.56 86 PRO A C 1
ATOM 671 O O . PRO A 1 86 ? -7.850 -5.168 13.666 1.00 84.56 86 PRO A O 1
ATOM 674 N N . THR A 1 87 ? -9.855 -4.289 13.228 1.00 81.81 87 THR A N 1
ATOM 675 C CA . THR A 1 87 ? -9.631 -4.152 11.780 1.00 81.81 87 THR A CA 1
ATOM 676 C C . THR A 1 87 ? -8.851 -2.866 11.516 1.00 81.81 87 THR A C 1
ATOM 678 O O . THR A 1 87 ? -9.377 -1.880 11.001 1.00 81.81 87 THR A O 1
ATOM 681 N N . LYS A 1 88 ? -7.596 -2.841 11.965 1.00 81.44 88 LYS A N 1
ATOM 682 C CA . LYS A 1 88 ? -6.661 -1.750 11.699 1.00 81.44 88 LYS A CA 1
ATOM 683 C C . LYS A 1 88 ? -5.828 -2.142 10.489 1.00 81.44 88 LYS A C 1
ATOM 685 O O . LYS A 1 88 ? -4.997 -3.039 10.574 1.00 81.44 88 LYS A O 1
ATOM 690 N N . GLY A 1 89 ? -6.075 -1.476 9.373 1.00 89.00 89 GLY A N 1
ATOM 691 C CA . GLY A 1 89 ? -5.330 -1.661 8.140 1.00 89.00 89 GLY A CA 1
ATOM 692 C C . GLY A 1 89 ? -5.710 -0.589 7.123 1.00 89.00 89 GLY A C 1
ATOM 693 O O . GLY A 1 89 ? -6.807 -0.029 7.219 1.00 89.00 89 GLY A O 1
ATOM 694 N N . PRO A 1 90 ? -4.811 -0.269 6.179 1.00 90.31 90 PRO A N 1
ATOM 695 C CA . PRO A 1 90 ? -5.151 0.599 5.063 1.00 90.31 90 PRO A CA 1
ATOM 696 C C . PRO A 1 90 ? -6.332 0.001 4.293 1.00 90.31 90 PRO A C 1
ATOM 698 O O . PRO A 1 90 ? -6.439 -1.218 4.143 1.00 90.31 90 PRO A O 1
ATOM 701 N N . SER A 1 91 ? -7.243 0.861 3.833 1.00 93.75 91 SER A N 1
ATOM 702 C CA . SER A 1 91 ? -8.404 0.413 3.065 1.00 93.75 91 SER A CA 1
ATOM 703 C C . SER A 1 91 ? -7.961 -0.314 1.793 1.00 93.75 91 SER A C 1
ATOM 705 O O . SER A 1 91 ? -6.874 -0.065 1.267 1.00 93.75 91 SER A O 1
ATOM 707 N N . ALA A 1 92 ? -8.816 -1.189 1.260 1.00 92.81 92 ALA A N 1
ATOM 708 C CA . ALA A 1 92 ? -8.522 -1.917 0.024 1.00 92.81 92 ALA A CA 1
ATOM 709 C C . ALA A 1 92 ? -8.111 -0.968 -1.117 1.00 92.81 92 ALA A C 1
ATOM 711 O O . ALA A 1 92 ? -7.144 -1.227 -1.831 1.00 92.81 92 ALA A O 1
ATOM 712 N N . MET A 1 93 ? -8.789 0.179 -1.222 1.00 96.31 93 MET A N 1
ATOM 713 C CA . MET A 1 93 ? -8.468 1.194 -2.219 1.00 96.31 93 MET A CA 1
ATOM 714 C C . MET A 1 93 ? -7.102 1.841 -1.974 1.00 96.31 93 MET A C 1
ATOM 716 O O . MET A 1 93 ? -6.369 2.085 -2.925 1.00 96.31 93 MET A O 1
ATOM 720 N N . ALA A 1 94 ? -6.723 2.081 -0.716 1.00 95.50 94 ALA A N 1
ATOM 721 C CA . ALA A 1 94 ? -5.410 2.634 -0.394 1.00 95.50 94 ALA A CA 1
ATOM 722 C C . ALA A 1 94 ? -4.278 1.683 -0.815 1.00 95.50 94 ALA A C 1
ATOM 724 O O . ALA A 1 94 ? -3.303 2.122 -1.422 1.00 95.50 94 ALA A O 1
ATOM 725 N N . ILE A 1 95 ? -4.429 0.381 -0.558 1.00 96.56 95 ILE A N 1
ATOM 726 C CA . ILE A 1 95 ? -3.448 -0.634 -0.973 1.00 96.56 95 ILE A CA 1
ATOM 727 C C . ILE A 1 95 ? -3.379 -0.715 -2.502 1.00 96.56 95 ILE A C 1
ATOM 729 O O . ILE A 1 95 ? -2.290 -0.745 -3.075 1.00 96.56 95 ILE A O 1
ATOM 733 N N . PHE A 1 96 ? -4.535 -0.708 -3.166 1.00 96.19 96 PHE A N 1
ATOM 734 C CA . PHE A 1 96 ? -4.609 -0.765 -4.622 1.00 96.19 96 PHE A CA 1
ATOM 735 C C . PHE A 1 96 ? -3.942 0.448 -5.279 1.00 96.19 96 PHE A C 1
ATOM 737 O O . PHE A 1 96 ? -3.091 0.288 -6.152 1.00 96.19 96 PHE A O 1
ATOM 744 N N . LEU A 1 97 ? -4.267 1.658 -4.823 1.00 97.50 97 LEU A N 1
ATOM 745 C CA . LEU A 1 97 ? -3.673 2.888 -5.343 1.00 97.50 97 LEU A CA 1
ATOM 746 C C . LEU A 1 97 ? -2.170 2.955 -5.073 1.00 97.50 97 LEU A C 1
ATOM 748 O O . LEU A 1 97 ? -1.421 3.393 -5.943 1.00 97.50 97 LEU A O 1
ATOM 752 N N . ALA A 1 98 ? -1.713 2.477 -3.914 1.00 97.44 98 ALA A N 1
ATOM 753 C CA . ALA A 1 98 ? -0.288 2.391 -3.618 1.00 97.44 98 ALA A CA 1
ATOM 754 C C . ALA A 1 98 ? 0.430 1.434 -4.583 1.00 97.44 98 ALA A C 1
ATOM 756 O O . ALA A 1 98 ? 1.465 1.794 -5.144 1.00 97.44 98 ALA A O 1
ATOM 757 N N . ALA A 1 99 ? -0.133 0.248 -4.828 1.00 97.81 99 ALA A N 1
ATOM 758 C CA . ALA A 1 99 ? 0.446 -0.731 -5.743 1.00 97.81 99 ALA A CA 1
ATOM 759 C C . ALA A 1 99 ? 0.473 -0.217 -7.191 1.00 97.81 99 ALA A C 1
ATOM 761 O O . ALA A 1 99 ? 1.517 -0.259 -7.843 1.00 97.81 99 ALA A O 1
ATOM 762 N N . VAL A 1 100 ? -0.648 0.320 -7.683 1.00 97.62 100 VAL A N 1
ATOM 763 C CA . VAL A 1 100 ? -0.746 0.866 -9.045 1.00 97.62 100 VAL A CA 1
ATOM 764 C C . VAL A 1 100 ? 0.150 2.090 -9.210 1.00 97.62 100 VAL A C 1
ATOM 766 O O . VAL A 1 100 ? 0.823 2.215 -10.234 1.00 97.62 100 VAL A O 1
ATOM 769 N N . GLY A 1 101 ? 0.214 2.969 -8.210 1.00 97.94 101 GLY A N 1
ATOM 770 C CA . GLY A 1 101 ? 1.095 4.134 -8.215 1.00 97.94 101 GLY A CA 1
ATOM 771 C C . GLY A 1 101 ? 2.569 3.735 -8.263 1.00 97.94 101 GLY A C 1
ATOM 772 O O . GLY A 1 101 ? 3.305 4.203 -9.134 1.00 97.94 101 GLY A O 1
ATOM 773 N N . ALA A 1 102 ? 2.987 2.812 -7.393 1.00 97.75 102 ALA A N 1
ATOM 774 C CA . ALA A 1 102 ? 4.354 2.299 -7.369 1.00 97.75 102 ALA A CA 1
ATOM 775 C C . ALA A 1 102 ? 4.725 1.594 -8.682 1.00 97.75 102 ALA A C 1
ATOM 777 O O . ALA A 1 102 ? 5.804 1.834 -9.226 1.00 97.75 102 ALA A O 1
ATOM 778 N N . PHE A 1 103 ? 3.824 0.773 -9.228 1.00 97.19 103 PHE A N 1
ATOM 779 C CA . PHE A 1 103 ? 4.048 0.071 -10.489 1.00 97.19 103 PHE A CA 1
ATOM 780 C C . PHE A 1 103 ? 4.155 1.037 -11.673 1.00 97.19 103 PHE A C 1
ATOM 782 O O . PHE A 1 103 ? 5.112 0.970 -12.443 1.00 97.19 103 PHE A O 1
ATOM 789 N N . SER A 1 104 ? 3.216 1.977 -11.791 1.00 97.50 104 SER A N 1
ATOM 790 C CA . SER A 1 104 ? 3.205 2.965 -12.876 1.00 97.50 104 SER A CA 1
ATOM 791 C C . SER A 1 104 ? 4.464 3.832 -12.844 1.00 97.50 104 SER A C 1
ATOM 793 O O . SER A 1 104 ? 5.097 4.055 -13.878 1.00 97.50 104 SER A O 1
ATOM 795 N N . TRP A 1 105 ? 4.882 4.261 -11.650 1.00 97.56 105 TRP A N 1
ATOM 796 C CA . TRP A 1 105 ? 6.115 5.023 -11.466 1.00 97.56 105 TRP A CA 1
ATOM 797 C C . TRP A 1 105 ? 7.372 4.198 -11.774 1.00 97.56 105 TRP A C 1
ATOM 799 O O . TRP A 1 105 ? 8.288 4.685 -12.441 1.00 97.56 105 TRP A O 1
ATOM 809 N N . GLY A 1 106 ? 7.415 2.937 -11.341 1.00 97.56 106 GLY A N 1
ATOM 810 C CA . GLY A 1 106 ? 8.512 2.023 -11.655 1.00 97.56 106 GLY A CA 1
ATOM 811 C C . GLY A 1 106 ? 8.668 1.820 -13.162 1.00 97.56 106 GLY A C 1
ATOM 812 O O . GLY A 1 106 ? 9.763 1.981 -13.703 1.00 97.56 106 GLY A O 1
ATOM 813 N N . MET A 1 107 ? 7.562 1.565 -13.863 1.00 97.50 107 MET A N 1
ATOM 814 C CA . MET A 1 107 ? 7.568 1.393 -15.318 1.00 97.50 107 MET A CA 1
ATOM 815 C C . MET A 1 107 ? 7.970 2.672 -16.059 1.00 97.50 107 MET A C 1
ATOM 817 O O . MET A 1 107 ? 8.690 2.598 -17.059 1.00 97.50 107 MET A O 1
ATOM 821 N N . TYR A 1 108 ? 7.588 3.847 -15.548 1.00 96.56 108 TYR A N 1
ATOM 822 C CA . TYR A 1 108 ? 8.053 5.126 -16.084 1.00 96.56 108 TYR A CA 1
ATOM 823 C C . TYR A 1 108 ? 9.582 5.255 -16.011 1.00 96.56 108 TYR A C 1
ATOM 825 O O . TYR A 1 108 ? 10.229 5.557 -17.019 1.00 96.56 108 TYR A O 1
ATOM 833 N N . GLN A 1 109 ? 10.179 4.958 -14.855 1.00 94.94 109 GLN A N 1
ATOM 834 C CA . GLN A 1 109 ? 11.634 5.012 -14.686 1.00 94.94 109 GLN A CA 1
ATOM 835 C C . GLN A 1 109 ? 12.368 3.990 -15.562 1.00 94.94 109 GLN A C 1
ATOM 837 O O . GLN A 1 109 ? 13.366 4.335 -16.199 1.00 94.94 109 GLN A O 1
ATOM 842 N N . VAL A 1 110 ? 11.854 2.759 -15.668 1.00 96.56 110 VAL A N 1
ATOM 843 C CA . VAL A 1 110 ? 12.402 1.730 -16.571 1.00 96.56 110 VAL A CA 1
ATOM 844 C C . VAL A 1 110 ? 12.382 2.215 -18.023 1.00 96.56 110 VAL A C 1
ATOM 846 O O . VAL A 1 110 ? 13.370 2.057 -18.743 1.00 96.56 110 VAL A O 1
ATOM 849 N N . GLY A 1 111 ? 11.295 2.862 -18.450 1.00 94.38 111 GLY A N 1
ATOM 850 C CA . GLY A 1 111 ? 11.187 3.454 -19.781 1.00 94.38 111 GLY A CA 1
ATOM 851 C C . GLY A 1 111 ? 12.262 4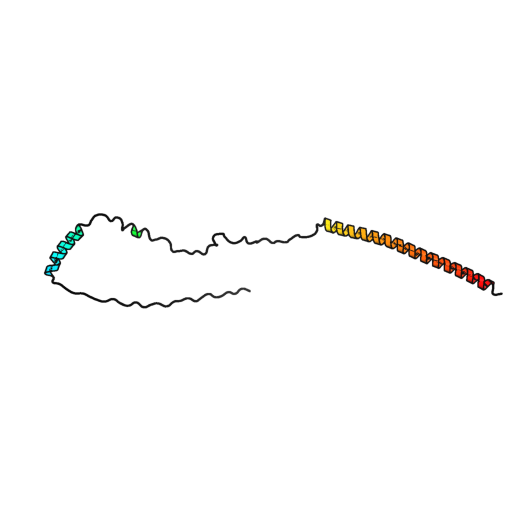.511 -20.051 1.00 94.38 111 GLY A C 1
ATOM 852 O O . GLY A 1 111 ? 12.900 4.480 -21.106 1.00 94.38 111 GLY A O 1
ATOM 853 N N . GLN A 1 112 ? 12.510 5.413 -19.098 1.00 94.06 112 GLN A N 1
ATOM 854 C CA . GLN A 1 112 ? 13.562 6.427 -19.238 1.00 94.06 112 GLN A CA 1
ATOM 855 C C . GLN A 1 112 ? 14.967 5.805 -19.233 1.00 94.06 112 GLN A C 1
ATOM 857 O O . GLN A 1 112 ? 15.788 6.144 -20.087 1.00 94.06 112 GLN A O 1
ATOM 862 N N . GLY A 1 113 ? 15.225 4.829 -18.359 1.00 93.88 113 GLY A N 1
ATOM 863 C CA . GLY A 1 113 ? 16.493 4.094 -18.334 1.00 93.88 113 GLY A CA 1
ATOM 864 C C . GLY A 1 113 ? 16.772 3.353 -19.645 1.00 93.88 113 GLY A C 1
ATOM 865 O O . GLY A 1 113 ? 17.889 3.395 -20.163 1.00 93.88 113 GLY A O 1
ATOM 866 N N . ASN A 1 114 ? 15.749 2.743 -20.247 1.00 94.38 114 ASN A N 1
ATOM 867 C CA . ASN A 1 114 ? 15.880 2.058 -21.532 1.00 94.38 114 ASN A CA 1
ATOM 868 C C . ASN A 1 114 ? 16.196 3.019 -22.685 1.00 94.38 114 ASN A C 1
ATOM 870 O O . ASN A 1 114 ? 16.954 2.650 -23.582 1.00 94.38 114 ASN A O 1
ATOM 874 N N . LYS A 1 115 ? 15.676 4.255 -22.670 1.00 93.12 115 LYS A N 1
ATOM 875 C CA . LYS A 1 115 ? 16.046 5.276 -23.668 1.00 93.12 115 LYS A CA 1
ATOM 876 C C . LYS A 1 115 ? 17.526 5.641 -23.578 1.00 93.12 115 LYS A C 1
ATOM 878 O O . LYS A 1 115 ? 18.181 5.741 -24.612 1.00 93.12 115 LYS A O 1
ATOM 883 N N . ILE A 1 116 ? 18.046 5.797 -22.361 1.00 92.94 116 ILE A N 1
ATOM 884 C CA . ILE A 1 116 ? 19.461 6.114 -22.129 1.00 92.94 116 ILE A CA 1
ATOM 885 C C . ILE A 1 116 ? 20.339 4.953 -22.600 1.00 92.94 116 ILE A C 1
ATOM 887 O O . ILE A 1 116 ? 21.227 5.163 -23.417 1.00 92.94 116 ILE A O 1
ATOM 891 N N . ARG A 1 117 ? 20.029 3.715 -22.192 1.00 92.44 117 ARG A N 1
ATOM 892 C CA . ARG A 1 117 ? 20.778 2.516 -22.616 1.00 92.44 117 ARG A CA 1
ATOM 893 C C . ARG A 1 117 ? 20.788 2.334 -24.132 1.00 92.44 117 ARG A C 1
ATOM 895 O O . ARG A 1 117 ? 21.812 1.964 -24.691 1.00 92.44 117 ARG A O 1
ATOM 902 N N . ARG A 1 118 ? 19.663 2.611 -24.803 1.00 92.19 118 ARG A N 1
ATOM 903 C CA . ARG A 1 118 ? 19.588 2.568 -26.270 1.00 92.19 118 ARG A CA 1
ATOM 904 C C . ARG A 1 118 ? 20.468 3.628 -26.916 1.00 92.19 118 ARG A C 1
ATOM 906 O O . ARG A 1 118 ? 21.098 3.314 -27.913 1.00 92.19 118 ARG A O 1
ATOM 913 N N . ARG A 1 119 ? 20.519 4.845 -26.363 1.00 92.44 119 ARG A N 1
ATOM 914 C CA . ARG A 1 119 ? 21.405 5.905 -26.860 1.00 92.44 119 ARG A CA 1
ATOM 915 C C . ARG A 1 119 ? 22.872 5.508 -26.714 1.00 92.44 119 ARG A C 1
ATOM 917 O O . ARG A 1 119 ? 23.585 5.559 -27.705 1.00 92.44 119 ARG A O 1
ATOM 924 N N . SER A 1 120 ? 23.275 5.032 -25.538 1.00 89.06 120 SER A N 1
ATOM 925 C CA . SER A 1 120 ? 24.651 4.584 -25.292 1.00 89.06 120 SER A CA 1
ATOM 926 C C . SER A 1 120 ? 25.051 3.429 -26.214 1.00 89.06 120 SER A C 1
ATOM 928 O O . SER A 1 120 ? 26.088 3.488 -26.858 1.00 89.06 120 SER A O 1
ATOM 930 N N . ALA A 1 121 ? 24.181 2.426 -26.384 1.00 90.50 121 ALA A N 1
ATOM 931 C CA . ALA A 1 121 ? 24.445 1.320 -27.306 1.00 90.50 121 ALA A CA 1
ATOM 932 C C . ALA A 1 121 ? 24.554 1.776 -28.774 1.00 90.50 121 ALA A C 1
ATOM 934 O O . ALA A 1 121 ? 25.312 1.196 -29.550 1.00 90.50 121 ALA A O 1
ATOM 935 N N . LEU A 1 122 ? 23.796 2.808 -29.164 1.00 92.50 122 LEU A N 1
ATOM 936 C CA . LEU A 1 122 ? 23.885 3.406 -30.495 1.00 92.50 122 LEU A CA 1
ATOM 937 C C . LEU A 1 122 ? 25.225 4.120 -30.694 1.00 92.50 122 LEU A C 1
ATOM 939 O O . LEU A 1 122 ? 25.863 3.922 -31.723 1.00 92.50 122 LEU A O 1
ATOM 943 N N . GLU A 1 123 ? 25.651 4.922 -29.718 1.00 90.38 123 GLU A N 1
ATOM 944 C CA . GLU A 1 123 ? 26.937 5.632 -29.740 1.00 90.38 123 GLU A CA 1
ATOM 945 C C . GLU A 1 123 ? 28.111 4.649 -29.850 1.00 90.38 123 GLU A C 1
ATOM 947 O O . GLU A 1 123 ? 28.964 4.811 -30.728 1.00 90.38 123 GLU A O 1
ATOM 952 N N . ASP A 1 124 ? 28.091 3.576 -29.053 1.00 90.44 124 ASP A N 1
ATOM 953 C CA . ASP A 1 124 ? 29.095 2.511 -29.102 1.00 90.44 124 ASP A CA 1
ATOM 954 C C . ASP A 1 124 ? 29.119 1.836 -30.480 1.00 90.44 124 ASP A C 1
ATOM 956 O O . ASP A 1 124 ? 30.174 1.713 -31.107 1.00 90.44 124 ASP A O 1
ATOM 960 N N . MET A 1 125 ? 27.952 1.440 -31.005 1.00 86.56 125 MET A N 1
ATOM 961 C CA . MET A 1 125 ? 27.848 0.801 -32.321 1.00 86.56 125 MET A CA 1
ATOM 962 C C . MET A 1 125 ? 28.383 1.705 -33.440 1.00 86.56 125 MET A C 1
ATOM 964 O O . MET A 1 125 ? 29.112 1.235 -34.318 1.00 86.56 125 MET A O 1
ATOM 968 N N . VAL A 1 126 ? 28.031 2.993 -33.428 1.00 91.94 126 VAL A N 1
ATOM 969 C CA . VAL A 1 126 ? 28.479 3.960 -34.440 1.00 91.94 126 VAL A CA 1
ATOM 970 C C . VAL A 1 126 ? 30.001 4.096 -34.412 1.00 91.94 126 VAL A C 1
ATOM 972 O O . VAL A 1 126 ? 30.633 4.048 -35.471 1.00 91.94 126 VAL A O 1
ATOM 975 N N . LEU A 1 127 ? 30.597 4.181 -33.219 1.00 90.06 127 LEU A N 1
ATOM 976 C CA . LEU A 1 127 ? 32.050 4.184 -33.044 1.00 90.06 127 LEU A CA 1
ATOM 977 C C . LEU A 1 127 ? 32.694 2.908 -33.595 1.00 90.06 127 LEU A C 1
ATOM 979 O O . LEU A 1 127 ? 33.658 2.995 -34.358 1.00 90.06 127 LEU A O 1
ATOM 983 N N . TYR A 1 128 ? 32.144 1.731 -33.284 1.00 91.19 128 TYR A N 1
ATOM 984 C CA . TYR A 1 128 ? 32.660 0.454 -33.788 1.00 91.19 128 TYR A CA 1
ATOM 985 C C . TYR A 1 128 ? 32.632 0.365 -35.318 1.00 91.19 128 TYR A C 1
ATOM 987 O O . TYR A 1 128 ? 33.624 -0.036 -35.935 1.00 91.19 128 TYR A O 1
ATOM 995 N N . VAL A 1 129 ? 31.523 0.760 -35.949 1.00 92.50 129 VAL A N 1
ATOM 996 C CA . VAL A 1 129 ? 31.399 0.765 -37.416 1.00 92.50 129 VAL A CA 1
ATOM 997 C C . VAL A 1 129 ? 32.386 1.750 -38.045 1.00 92.50 129 VAL A C 1
ATOM 999 O O . VAL A 1 129 ? 33.023 1.422 -39.051 1.00 92.50 129 VAL A O 1
ATOM 1002 N N . TRP A 1 130 ? 32.546 2.935 -37.451 1.00 93.56 130 TRP A N 1
ATOM 1003 C CA . TRP A 1 130 ? 33.468 3.955 -37.943 1.00 93.56 130 TRP A CA 1
ATOM 1004 C C . TRP A 1 130 ? 34.931 3.504 -37.844 1.00 93.56 130 TRP A C 1
ATOM 1006 O O . TRP A 1 130 ? 35.648 3.539 -38.846 1.00 93.56 130 TRP A O 1
ATOM 1016 N N . ILE A 1 131 ? 35.351 2.982 -36.686 1.00 91.62 131 ILE A N 1
ATOM 1017 C CA . ILE A 1 131 ? 36.705 2.444 -36.473 1.00 91.62 131 ILE A CA 1
ATOM 1018 C C . ILE A 1 131 ? 36.986 1.282 -37.432 1.00 91.62 131 ILE A C 1
ATOM 1020 O O . ILE A 1 131 ? 38.064 1.223 -38.024 1.00 91.62 131 ILE A O 1
ATOM 1024 N N . SER A 1 132 ? 36.025 0.375 -37.630 1.00 87.06 132 SER A N 1
ATOM 1025 C CA . SER A 1 132 ? 36.179 -0.761 -38.547 1.00 87.06 132 SER A CA 1
ATOM 1026 C C . SER A 1 132 ? 36.383 -0.301 -39.998 1.00 87.06 132 SER A C 1
ATOM 1028 O O . SER A 1 132 ? 37.312 -0.756 -40.669 1.00 87.06 132 SER A O 1
ATOM 1030 N N . LYS A 1 133 ? 35.595 0.680 -40.467 1.00 87.69 133 LYS A N 1
ATOM 1031 C CA . LYS A 1 133 ? 35.773 1.288 -41.799 1.00 87.69 133 LYS A CA 1
ATOM 1032 C C . LYS A 1 133 ? 37.104 2.026 -41.937 1.00 87.69 133 LYS A C 1
ATOM 1034 O O . LYS A 1 133 ? 37.773 1.864 -42.954 1.00 87.69 133 LYS A O 1
ATOM 1039 N N . PHE A 1 134 ? 37.506 2.800 -40.930 1.00 89.81 134 PHE A N 1
ATOM 1040 C CA . PHE A 1 134 ? 38.788 3.507 -40.931 1.00 89.81 134 PHE A CA 1
ATOM 1041 C C . PHE A 1 134 ? 39.973 2.530 -40.978 1.00 89.81 134 PHE A C 1
ATOM 1043 O O . PHE A 1 134 ? 40.893 2.702 -41.776 1.00 89.81 134 PHE A O 1
ATOM 1050 N N . ARG A 1 135 ? 39.917 1.447 -40.190 1.00 89.75 135 ARG A N 1
ATOM 1051 C CA . ARG A 1 135 ? 40.915 0.368 -40.211 1.00 89.75 135 ARG A CA 1
ATOM 1052 C C . ARG A 1 135 ? 40.955 -0.352 -41.561 1.00 89.75 135 ARG A C 1
ATOM 1054 O O . ARG A 1 135 ? 42.045 -0.645 -42.041 1.00 89.75 135 ARG A O 1
ATOM 1061 N N . ALA A 1 136 ? 39.806 -0.604 -42.190 1.00 82.06 136 ALA A N 1
ATOM 1062 C CA . ALA A 1 136 ? 39.743 -1.199 -43.526 1.00 82.06 136 ALA A CA 1
ATOM 1063 C C . ALA A 1 136 ? 40.360 -0.284 -44.602 1.00 82.06 136 ALA A C 1
ATOM 1065 O O . ALA A 1 136 ? 41.141 -0.754 -45.427 1.00 82.06 136 ALA A O 1
ATOM 1066 N N . LEU A 1 137 ? 40.081 1.023 -44.547 1.00 81.19 137 LEU A N 1
ATOM 1067 C CA . LEU A 1 137 ? 40.678 2.022 -45.444 1.00 81.19 137 LEU A CA 1
ATOM 1068 C C . LEU A 1 137 ? 42.202 2.094 -45.280 1.00 81.19 137 LEU A C 1
ATOM 1070 O O . LEU A 1 137 ? 42.928 2.019 -46.270 1.00 81.19 137 LEU A O 1
ATOM 1074 N N . LYS A 1 138 ? 42.698 2.151 -44.038 1.00 79.75 138 LYS A N 1
ATOM 1075 C CA . LYS A 1 138 ? 44.144 2.160 -43.775 1.00 79.75 138 LYS A CA 1
ATOM 1076 C C . LYS A 1 138 ? 44.835 0.855 -44.165 1.00 79.75 138 LYS A C 1
ATOM 1078 O O . LYS A 1 138 ? 45.972 0.893 -44.615 1.00 79.75 138 LYS A O 1
ATOM 1083 N N . CYS A 1 139 ? 44.162 -0.287 -44.046 1.00 63.88 139 CYS A N 1
ATOM 1084 C CA . CYS A 1 139 ? 44.706 -1.563 -44.506 1.00 63.88 139 CYS A CA 1
ATOM 1085 C C . CYS A 1 139 ? 44.876 -1.590 -46.038 1.00 63.88 139 CYS A C 1
ATOM 1087 O O . CYS A 1 139 ? 45.915 -2.038 -46.515 1.00 63.88 139 CYS A O 1
ATOM 1089 N N . GLY A 1 140 ? 43.922 -1.034 -46.796 1.00 66.62 140 GLY A N 1
ATOM 1090 C CA . GLY A 1 140 ? 44.037 -0.884 -48.254 1.00 66.62 140 GLY A CA 1
ATOM 1091 C C . GLY A 1 140 ? 45.155 0.072 -48.692 1.00 66.62 140 GLY A C 1
ATOM 1092 O O . GLY A 1 140 ? 45.863 -0.215 -49.650 1.00 66.62 140 GLY A O 1
ATOM 1093 N N . GLU A 1 141 ? 45.370 1.166 -47.957 1.00 68.94 141 GLU A N 1
ATOM 1094 C CA . GLU A 1 141 ? 46.456 2.130 -48.212 1.00 68.94 141 GLU A CA 1
ATOM 1095 C C . GLU A 1 141 ? 47.853 1.550 -47.907 1.00 68.94 141 GLU A C 1
ATOM 1097 O O . GLU A 1 141 ? 48.829 1.896 -48.568 1.00 68.94 141 GLU A O 1
ATOM 1102 N N . ILE A 1 142 ? 47.961 0.638 -46.935 1.00 61.03 142 ILE A N 1
ATOM 1103 C CA . ILE A 1 142 ? 49.217 -0.061 -46.611 1.00 61.03 142 ILE A CA 1
ATOM 1104 C C . ILE A 1 142 ? 49.515 -1.155 -47.647 1.00 61.03 142 ILE A C 1
ATOM 1106 O O . ILE A 1 142 ? 50.652 -1.270 -48.089 1.00 61.03 142 ILE A O 1
ATOM 1110 N N . LEU A 1 143 ? 48.510 -1.926 -48.076 1.00 58.94 143 LEU A N 1
ATOM 1111 C CA . LEU A 1 143 ? 48.675 -2.964 -49.105 1.00 58.94 143 LEU A CA 1
ATOM 1112 C C . LEU A 1 143 ? 48.918 -2.392 -50.511 1.00 58.94 143 LEU A C 1
ATOM 1114 O O . LEU A 1 143 ? 49.600 -3.032 -51.301 1.00 58.94 143 LEU A O 1
ATOM 1118 N N . GLY A 1 144 ? 48.410 -1.194 -50.818 1.00 59.78 144 GLY A N 1
ATOM 1119 C CA . GLY A 1 144 ? 48.680 -0.500 -52.084 1.00 59.78 144 GLY A CA 1
ATOM 1120 C C . GLY A 1 144 ? 50.067 0.152 -52.181 1.00 59.78 144 GLY A C 1
ATOM 1121 O O . GLY A 1 144 ? 50.481 0.504 -53.278 1.00 59.78 144 GLY A O 1
ATOM 1122 N N . ASN A 1 145 ? 50.781 0.301 -51.059 1.00 58.53 145 ASN A N 1
ATOM 1123 C CA . ASN A 1 145 ? 52.142 0.854 -50.988 1.00 58.53 145 ASN A CA 1
ATOM 1124 C C . ASN A 1 145 ? 53.221 -0.231 -50.774 1.00 58.53 145 ASN A C 1
ATOM 1126 O O . ASN A 1 145 ? 54.384 0.097 -50.548 1.00 58.53 145 ASN A O 1
ATOM 1130 N N . VAL A 1 146 ? 52.848 -1.517 -50.823 1.00 58.88 146 VAL A N 1
ATOM 1131 C CA . VAL A 1 146 ? 53.783 -2.652 -50.906 1.00 58.88 146 VAL A CA 1
ATOM 1132 C C . VAL A 1 146 ? 53.940 -3.016 -52.382 1.00 58.88 146 VAL A C 1
ATOM 1134 O O . VAL A 1 146 ? 53.353 -3.976 -52.877 1.00 58.88 146 VAL A O 1
ATOM 1137 N N . GLN A 1 147 ? 54.703 -2.193 -53.093 1.00 54.84 147 GLN A N 1
ATOM 1138 C CA . GLN A 1 147 ? 55.292 -2.482 -54.398 1.00 54.84 147 GLN A CA 1
ATOM 1139 C C . GLN A 1 147 ? 56.666 -1.820 -54.441 1.00 54.84 147 GLN A C 1
ATOM 1141 O O . GLN A 1 147 ? 57.597 -2.467 -54.966 1.00 54.84 147 GLN A O 1
#

=== Feature glossary ===
The record interleaves many kinds of information about one protein. Here is each kind framed as the question it answers.

Q: What does the local fold look like, residue by residue?
A: The Foldseek 3Di string encodes local tertiary geometry as a 20-letter alphabet — one character per residue — derived from the relative positions of nearby Cα atoms. Unlike the amino-acid sequence, 3Di is a direct function of the 3D structure, so two proteins with the same fold have similar 3Di strings even at low sequence identity.

Q: Which residues are in helices, strands, or loops?
A: The SS8 string is DSSP's per-residue secondary-structure call. α-helix (H) means an i→i+4 H-bond ladder; β-strand (E) means the residue participates in a β-sheet; 3₁₀ (G) and π (I) are tighter and wider helices; T/S are turns/bends; '-' is loop.

Q: How big and how compact is the whole molecule?
A: Radius of gyration (Rg) is the root-mean-square distance of Cα atoms from their centroid — a single number for overall size and compactness. A globular domain of N residues has Rg ≈ 2.2·N^0.38 Å; an extended or disordered chain has a much larger Rg. The Cα contact count is the number of residue pairs whose Cα atoms are within 8 Å and are more than four positions apart in sequence — a standard proxy for tertiary packing density. The bounding box is the smallest axis-aligned box enclosing all Cα atoms.

Q: Where is each backbone atom in 3D?
A: Structure coordinates are given as an mmCIF _atom_site loop: one row per atom with element, residue name, chain id, sequence number, and x/y/z position in Å. Only the four main-chain atoms per residue are included here; side chains are omitted to keep the record compact.

Q: What is the amino-acid chain?
A: Primary structure: the covalent order of the twenty standard amino acids along the backbone. Two proteins with the same sequence will (almost always) fold to the same structure; two with 30% identity often share a fold but not the details.

Q: What if only a Cα trace is available?
A: Three-state secondary structure (P-SEA) collapses the eight DSSP classes into helix (a), strand (b), and coil (c). P-SEA assigns these from Cα geometry alone — distances and angles — without requiring backbone oxygens, so it works on any Cα trace.

Q: What family and function is it annotated with?
A: Database cross-references. InterPro integrates a dozen domain/family signature databases into unified entries with residue-range hits. GO terms attach function/process/location labels with evidence codes. CATH codes position the fold in a four-level structural taxonomy. Organism is the NCBI-taxonomy species name.

Q: How confident is the AlphaFold model at each residue?
A: pLDDT is the predicted lDDT-Cα score: AlphaFold's confidence that the local environment of each residue (all inter-atomic distances within 15 Å) is correctly placed. It is a per-residue number between 0 and 100, with higher meaning more reliable.

Q: How mobile is each atom in the crystal?
A: B-factor (Debye–Waller factor) reflects atomic displacement in the crystal lattice. It is an experimental observable (units Å²), not a prediction; low values mean the atom is pinned down, high values mean it moves or is heterogeneous across the crystal.

Q: Which residues are buried vs exposed?
A: SASA measures how much of the protein is reachable by solvent. It is computed by rolling a water-sized probe over the atomic surface and summing the exposed area (Å²). Per-residue SASA distinguishes core (buried, low SASA) from surface (exposed, high SASA) residues; total SASA is a whole-molecule size measure.

Q: What do the diagnostic plots show?
A: Plot images: a contact map (which residues are close in 3D, as an N×N binary image), a Ramachandran scatter (backbone torsion angles, revealing secondary-structure composition at a glance), and — for AlphaFold structures — a PAE heatmap (pairwise prediction confidence).

Q: What known structures does this most resemble?
A: The Foldseek neighbor list gives the closest experimentally determined structures in the PDB, ranked by structural alignment. TM-score near 1 means near-identical fold; near 0.3 means only rough topology match. This is how one finds what a novel AlphaFold prediction most resembles in the solved-structure universe.

Q: Are the domains correctly placed relative to each other?
A: Predicted aligned error is AlphaFold's pairwise confidence. Unlike pLDDT (per-residue), PAE is per-residue-pair and captures whether two parts of the structure are correctly placed relative to each other. Units are ångströms of expected positional error.

Q: What do the rendered images show?
A: Structure images are PyMOL renders from six orthogonal camera directions. Cartoon representation draws helices as coils and strands as arrows; sticks shows the backbone as bonds; surface shows the solvent-excluded envelope. Rainbow coloring maps sequence position to hue (blue→red, N→C); chain coloring assigns a distinct color per polypeptide.

Q: What are the backbone torsion angles?
A: φ (phi) and ψ (psi) are the two rotatable backbone dihedrals per residue: φ is the C(i-1)–N–Cα–C torsion, ψ is the N–Cα–C–N(i+1) torsion, both in degrees on (−180°, 180°]. α-helical residues cluster near (−60°, −45°); β-strand residues near (−120°, +130°). A Ramachandran plot is simply a scatter of (φ, ψ) for every residue.